Protein AF-A0A453C814-F1 (afdb_monomer)

Secondary structure (DSSP, 8-state):
-HHHHHHHHHH-TTSSSTT--HHHHHHHHHHHHHHHT--S-GGG--STTHHHHHHHHHHS---HHHHHHHHHHHHHHHHHHHHT-SS--HHHHHHHHHHHHHHHT--

Radius of gyration: 20.97 Å; Cα contacts (8 Å, |Δi|>4): 50; chains: 1; bounding box: 52×40×51 Å

Solvent-accessible surface area (backbone atoms only — not comparable to full-atom values): 6349 Å² total; per-residue (Å²): 113,70,67,59,52,50,57,47,47,74,71,42,87,41,45,84,46,90,92,39,42,68,71,26,50,54,51,52,51,52,40,44,52,46,25,72,68,52,85,64,57,65,93,76,49,88,56,77,65,28,58,61,38,38,55,51,56,73,76,42,91,72,52,71,69,58,54,54,50,47,54,54,51,48,50,52,51,51,52,52,55,57,71,68,45,89,68,76,54,65,72,57,54,57,50,50,53,52,52,53,53,53,56,62,73,75,107

Mean predicted aligned error: 9.54 Å

Sequence (107 aa):
GLQVLMRHFATCPKKMAPGGCARCKRMLQLFRLHASVCDRPDRACRVPLCSHFKAKAQTGKADKTWRLLVKKVTRAKVMSSLADRKVVPEVVVMSWTMYNGRVAKLR

Structure (mmCIF, N/CA/C/O backbone):
data_AF-A0A453C814-F1
#
_entry.id   AF-A0A453C814-F1
#
loop_
_atom_site.group_PDB
_atom_site.id
_atom_site.type_symbol
_atom_site.label_atom_id
_atom_site.label_alt_id
_atom_site.label_comp_id
_atom_site.label_asym_id
_atom_site.label_entity_id
_atom_site.label_seq_id
_atom_site.pdbx_PDB_ins_code
_atom_site.Cartn_x
_atom_site.Cartn_y
_atom_site.Cartn_z
_atom_site.occupancy
_atom_site.B_iso_or_equiv
_atom_site.auth_seq_id
_atom_site.auth_comp_id
_atom_site.auth_asym_id
_atom_site.auth_atom_id
_atom_site.pdbx_PDB_model_num
ATOM 1 N N . GLY A 1 1 ? -14.166 -7.942 -5.683 1.00 78.19 1 GLY A N 1
ATOM 2 C CA . GLY A 1 1 ? -12.996 -7.260 -6.286 1.00 78.19 1 GLY A CA 1
ATOM 3 C C . GLY A 1 1 ? -12.532 -6.064 -5.457 1.00 78.19 1 GLY A C 1
ATOM 4 O O . GLY A 1 1 ? -13.227 -5.677 -4.523 1.00 78.19 1 GLY A O 1
ATOM 5 N N . LEU A 1 2 ? -11.378 -5.466 -5.793 1.00 85.31 2 LEU A N 1
ATOM 6 C CA . LEU A 1 2 ? -10.742 -4.361 -5.042 1.00 85.31 2 LEU A CA 1
ATOM 7 C C . LEU A 1 2 ? -11.628 -3.107 -4.914 1.00 85.31 2 LEU A C 1
ATOM 9 O O . LEU A 1 2 ? -11.671 -2.490 -3.853 1.00 85.31 2 LEU A O 1
ATOM 13 N N . GLN A 1 3 ? -12.394 -2.774 -5.955 1.00 89.62 3 GLN A N 1
ATOM 14 C CA . GLN A 1 3 ? -13.307 -1.622 -5.959 1.00 89.62 3 GLN A CA 1
ATOM 15 C C . GLN A 1 3 ? -14.357 -1.689 -4.835 1.00 89.62 3 GLN A C 1
ATOM 17 O O . GLN A 1 3 ? -14.664 -0.680 -4.205 1.00 89.62 3 GLN A O 1
ATOM 22 N N . VAL A 1 4 ? -14.859 -2.887 -4.517 1.00 90.19 4 VAL A N 1
ATOM 23 C CA 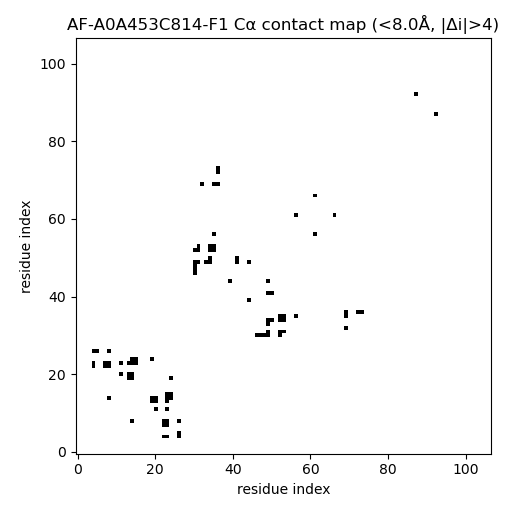. VAL A 1 4 ? -15.809 -3.101 -3.408 1.00 90.19 4 VAL A CA 1
ATOM 24 C C . VAL A 1 4 ? -15.152 -2.794 -2.061 1.00 90.19 4 VAL A C 1
ATOM 26 O O . VAL A 1 4 ? -15.769 -2.206 -1.174 1.00 90.19 4 VAL A O 1
ATOM 29 N N . LEU A 1 5 ? -13.876 -3.161 -1.915 1.00 87.50 5 LEU A N 1
ATOM 30 C CA . LEU A 1 5 ? -13.086 -2.869 -0.724 1.00 87.50 5 LEU A CA 1
ATOM 31 C C . LEU A 1 5 ? -12.886 -1.353 -0.568 1.00 87.50 5 LEU A C 1
ATOM 33 O O . LEU A 1 5 ? -12.982 -0.845 0.546 1.00 87.50 5 LEU A O 1
ATOM 37 N N . MET A 1 6 ? -12.656 -0.637 -1.676 1.00 88.81 6 MET A N 1
ATOM 38 C CA . MET A 1 6 ? -12.494 0.824 -1.697 1.00 88.81 6 MET A CA 1
ATOM 39 C C . MET A 1 6 ? -13.779 1.547 -1.303 1.00 88.81 6 MET A C 1
ATOM 41 O O . MET A 1 6 ? -13.742 2.387 -0.407 1.00 88.81 6 MET A O 1
ATOM 45 N N . ARG A 1 7 ? -14.919 1.176 -1.900 1.00 92.38 7 ARG A N 1
ATOM 46 C CA . ARG A 1 7 ? -16.227 1.754 -1.548 1.00 92.38 7 ARG A CA 1
ATOM 47 C C . ARG A 1 7 ? -16.549 1.551 -0.069 1.00 92.38 7 ARG A C 1
ATOM 49 O O . ARG A 1 7 ? -16.918 2.498 0.613 1.00 92.38 7 ARG A O 1
ATOM 56 N N . HIS A 1 8 ? -16.328 0.341 0.446 1.00 93.50 8 HIS A N 1
ATOM 57 C CA . HIS A 1 8 ? -16.520 0.061 1.867 1.00 93.50 8 HIS A CA 1
ATOM 58 C C . HIS A 1 8 ? -15.572 0.875 2.758 1.00 93.50 8 HIS A C 1
ATOM 60 O O . HIS A 1 8 ? -15.992 1.407 3.778 1.00 93.50 8 HIS A O 1
ATOM 66 N N . PHE A 1 9 ? -14.292 0.978 2.395 1.00 91.88 9 PHE A N 1
ATOM 67 C CA . PHE A 1 9 ? -13.320 1.741 3.176 1.00 91.88 9 PHE A CA 1
ATOM 68 C C . PHE A 1 9 ? -13.666 3.237 3.238 1.00 91.88 9 PHE A C 1
ATOM 70 O O . PHE A 1 9 ? -13.440 3.868 4.268 1.00 91.88 9 PHE A O 1
ATOM 77 N N . ALA A 1 10 ? -14.249 3.798 2.175 1.00 90.62 10 ALA A N 1
ATOM 78 C CA . ALA A 1 10 ? -14.694 5.189 2.157 1.00 90.62 10 ALA A CA 1
ATOM 79 C C . ALA A 1 10 ? -15.799 5.449 3.196 1.00 90.62 10 ALA A C 1
ATOM 81 O O . ALA A 1 10 ? -15.693 6.402 3.971 1.00 90.62 10 ALA A O 1
ATOM 82 N N . THR A 1 11 ? -16.798 4.565 3.271 1.00 93.56 11 THR A N 1
ATOM 83 C CA . THR A 1 11 ? -18.006 4.765 4.091 1.00 93.56 11 THR A CA 1
ATOM 84 C C . THR A 1 11 ? -17.955 4.115 5.474 1.00 93.56 11 THR A C 1
ATOM 86 O O . THR A 1 11 ? -18.765 4.449 6.332 1.00 93.56 11 THR A O 1
ATOM 89 N N . CYS A 1 12 ? -17.015 3.201 5.744 1.00 93.38 12 CYS A N 1
ATOM 90 C CA . CYS A 1 12 ? -16.978 2.485 7.018 1.00 93.38 12 CYS A CA 1
ATOM 91 C C . CYS A 1 12 ? -16.513 3.398 8.173 1.00 93.38 12 CYS A C 1
ATOM 93 O O . CYS A 1 12 ? -15.370 3.870 8.154 1.00 93.38 12 CYS A O 1
ATOM 95 N N . PRO A 1 13 ? -17.329 3.583 9.229 1.00 88.19 13 PRO A N 1
ATOM 96 C CA . PRO A 1 13 ? -16.953 4.414 10.375 1.00 88.19 13 PRO A CA 1
ATOM 97 C C . PRO A 1 13 ? -15.873 3.743 11.236 1.00 88.19 13 PRO A C 1
ATOM 99 O O . PRO A 1 13 ? -15.008 4.400 11.804 1.00 88.19 13 PRO A O 1
ATOM 102 N N . LYS A 1 14 ? -15.839 2.405 11.262 1.00 90.19 14 LYS A N 1
ATOM 103 C CA . LYS A 1 14 ? -14.889 1.605 12.055 1.00 90.19 14 LYS A CA 1
ATOM 104 C C . LYS A 1 14 ? -13.563 1.338 11.326 1.00 90.19 14 LYS A C 1
ATOM 106 O O . LYS A 1 14 ? -12.895 0.344 11.614 1.00 90.19 14 LYS A O 1
ATOM 111 N N . LYS A 1 15 ? -13.182 2.165 10.341 1.00 89.12 15 LYS A N 1
ATOM 112 C CA . LYS A 1 15 ? -12.032 1.893 9.454 1.00 89.12 15 LYS A CA 1
ATOM 113 C C . LYS A 1 15 ? -10.658 2.029 10.112 1.00 89.12 15 LYS A C 1
ATOM 115 O O . LYS A 1 15 ? -9.730 1.364 9.664 1.00 89.12 15 LYS A O 1
ATOM 120 N N . MET A 1 16 ? -10.532 2.845 11.159 1.00 82.56 16 MET A N 1
ATOM 121 C CA . MET A 1 16 ? -9.271 3.093 11.884 1.00 82.56 16 MET A CA 1
ATOM 122 C C . MET A 1 16 ? -9.372 2.802 13.393 1.00 82.56 16 MET A C 1
ATOM 124 O O . MET A 1 16 ? -8.426 3.063 14.127 1.00 82.56 16 MET A O 1
ATOM 128 N N . ALA A 1 17 ? -10.497 2.249 13.857 1.00 82.12 17 ALA A N 1
ATOM 129 C CA . ALA A 1 17 ? -10.725 1.972 15.272 1.00 82.12 17 ALA A CA 1
ATOM 130 C C . ALA A 1 17 ? -9.954 0.720 15.760 1.00 82.12 17 ALA A C 1
ATOM 132 O O . ALA A 1 17 ? -9.837 -0.253 15.000 1.00 82.12 17 ALA A O 1
ATOM 133 N N . PRO A 1 18 ? -9.468 0.693 17.018 1.00 71.25 18 PRO A N 1
ATOM 134 C CA . PRO A 1 18 ? -8.990 -0.534 17.658 1.00 71.25 18 PRO A CA 1
ATOM 135 C C . PRO A 1 18 ? -10.149 -1.542 17.759 1.00 71.25 18 PRO A C 1
ATOM 137 O O . PRO A 1 18 ? -11.260 -1.182 18.129 1.00 71.25 18 PRO A O 1
ATOM 140 N N . GLY A 1 19 ? -9.929 -2.787 17.318 1.00 79.12 19 GLY A N 1
ATOM 141 C CA . GLY A 1 19 ? -11.007 -3.780 17.138 1.00 79.12 19 GLY A CA 1
ATOM 142 C C . GLY A 1 19 ? -11.908 -3.547 15.910 1.00 79.12 19 GLY A C 1
ATOM 143 O O . GLY A 1 19 ? -12.950 -4.180 15.776 1.00 79.12 19 GLY A O 1
ATOM 144 N N . GLY A 1 20 ? -11.523 -2.631 15.014 1.00 83.88 20 GLY A N 1
ATOM 145 C CA . GLY A 1 20 ? -12.330 -2.189 13.878 1.00 83.88 20 GLY A CA 1
ATOM 146 C C . GLY A 1 20 ? -12.564 -3.221 12.766 1.00 83.88 20 GLY A C 1
ATOM 147 O O . GLY A 1 20 ? -12.273 -4.411 12.870 1.00 83.88 20 GLY A O 1
ATOM 148 N N . CYS A 1 21 ? -13.104 -2.743 11.643 1.00 93.31 21 CYS A N 1
ATOM 149 C CA . CYS A 1 21 ? -13.577 -3.602 10.559 1.00 93.31 21 CYS A CA 1
ATOM 150 C C . CYS A 1 21 ? -12.445 -4.402 9.881 1.00 93.31 21 CYS A C 1
ATOM 152 O O . CYS A 1 21 ? -11.501 -3.826 9.331 1.00 93.31 21 CYS A O 1
ATOM 154 N N . ALA A 1 22 ? -12.588 -5.731 9.804 1.00 90.62 22 ALA A N 1
ATOM 155 C CA . ALA A 1 22 ? -11.618 -6.617 9.148 1.00 90.62 22 ALA A CA 1
ATOM 156 C C . ALA A 1 22 ? -11.398 -6.276 7.661 1.00 90.62 22 ALA A C 1
ATOM 158 O O . ALA A 1 22 ? -10.279 -6.367 7.148 1.00 90.62 22 ALA A O 1
ATOM 159 N N . ARG A 1 23 ? -12.456 -5.836 6.965 1.00 90.81 23 ARG A N 1
ATOM 160 C CA . ARG A 1 23 ? -12.396 -5.424 5.556 1.00 90.81 23 ARG A CA 1
ATOM 161 C C . ARG A 1 23 ? -11.539 -4.159 5.386 1.00 90.81 23 ARG A C 1
ATOM 163 O O . ARG A 1 23 ? -10.730 -4.094 4.461 1.00 90.81 23 ARG A O 1
ATOM 170 N N . CYS A 1 24 ? -11.637 -3.217 6.323 1.00 91.88 24 CYS A N 1
ATOM 171 C CA . CYS A 1 24 ? -10.797 -2.019 6.365 1.00 91.88 24 CYS A CA 1
ATOM 172 C C . CYS A 1 24 ? -9.360 -2.328 6.788 1.00 91.88 24 CYS A C 1
ATOM 174 O O . CYS A 1 24 ? -8.430 -1.775 6.211 1.00 91.88 24 CYS A O 1
ATOM 176 N N . LYS A 1 25 ? -9.158 -3.261 7.724 1.00 90.56 25 LYS A N 1
ATOM 177 C CA . LYS A 1 25 ? -7.820 -3.691 8.155 1.00 90.56 25 LYS A CA 1
ATOM 178 C C . LYS A 1 25 ? -7.007 -4.258 6.990 1.00 90.56 25 LYS A C 1
ATOM 180 O O . LYS A 1 25 ? -5.857 -3.869 6.801 1.00 90.56 25 LYS A O 1
ATOM 185 N N . ARG A 1 26 ? -7.630 -5.101 6.157 1.00 90.88 26 ARG A N 1
ATOM 186 C CA . ARG A 1 26 ? -7.014 -5.598 4.915 1.00 90.88 26 ARG A CA 1
ATOM 187 C C . ARG A 1 26 ? -6.683 -4.462 3.946 1.00 90.88 26 ARG A C 1
ATOM 189 O O . ARG A 1 26 ? -5.591 -4.442 3.390 1.00 90.88 26 ARG A O 1
ATOM 196 N N . MET A 1 27 ? -7.579 -3.487 3.787 1.00 91.31 27 MET A N 1
ATOM 197 C CA . MET A 1 27 ? -7.317 -2.326 2.931 1.00 91.31 27 MET A CA 1
ATOM 198 C C . MET A 1 27 ? -6.126 -1.487 3.427 1.00 91.31 27 MET A C 1
ATOM 200 O O . MET A 1 27 ? -5.259 -1.114 2.642 1.00 91.31 27 MET A O 1
ATOM 204 N N . LEU A 1 28 ? -6.029 -1.243 4.737 1.00 90.06 28 LEU A N 1
ATOM 205 C CA . LEU A 1 28 ? -4.896 -0.527 5.331 1.00 90.06 28 LEU A CA 1
ATOM 206 C C . LEU A 1 28 ? -3.570 -1.268 5.114 1.00 90.06 28 LEU A C 1
ATOM 208 O O . LEU A 1 28 ? -2.549 -0.630 4.864 1.00 90.06 28 LEU A O 1
ATOM 212 N N . GLN A 1 29 ? -3.573 -2.605 5.167 1.00 90.31 29 GLN A N 1
ATOM 213 C CA . GLN A 1 29 ? -2.387 -3.399 4.832 1.00 90.31 29 GLN A CA 1
ATOM 214 C C . GLN A 1 29 ? -1.973 -3.226 3.366 1.00 90.31 29 GLN A C 1
ATOM 216 O O . GLN A 1 29 ? -0.779 -3.095 3.096 1.00 90.31 29 GLN A O 1
ATOM 221 N N . LEU A 1 30 ? -2.931 -3.159 2.435 1.00 91.38 30 LEU A N 1
ATOM 222 C CA . LEU A 1 30 ? -2.645 -2.891 1.021 1.00 91.38 30 LEU A CA 1
ATOM 223 C C . LEU A 1 30 ? -2.037 -1.499 0.817 1.00 91.38 30 LEU A C 1
ATOM 225 O O . LEU A 1 30 ? -1.037 -1.376 0.113 1.00 91.38 30 LEU A O 1
ATOM 229 N N . PHE A 1 31 ? -2.575 -0.464 1.470 1.00 91.44 31 PHE A N 1
ATOM 230 C CA . PHE A 1 31 ? -1.992 0.880 1.403 1.00 91.44 31 PHE A CA 1
ATOM 231 C C . PHE A 1 31 ? -0.580 0.929 1.988 1.00 91.44 31 PHE A C 1
ATOM 233 O O . PHE A 1 31 ? 0.314 1.520 1.383 1.00 91.44 31 PHE A O 1
ATOM 240 N N . ARG A 1 32 ? -0.347 0.250 3.119 1.00 91.56 32 ARG A N 1
ATOM 241 C CA . ARG A 1 32 ? 0.988 0.134 3.717 1.00 91.56 32 ARG A CA 1
ATOM 242 C C . ARG A 1 32 ? 1.972 -0.561 2.776 1.00 91.56 32 ARG A C 1
ATOM 244 O O . ARG A 1 32 ? 3.110 -0.109 2.644 1.00 91.56 32 ARG A O 1
ATOM 251 N N . LEU A 1 33 ? 1.546 -1.651 2.132 1.00 91.75 33 LEU A N 1
ATOM 252 C CA . LEU A 1 33 ? 2.367 -2.371 1.163 1.00 91.75 33 LEU A CA 1
ATOM 253 C C . LEU A 1 33 ? 2.714 -1.468 -0.016 1.00 91.75 33 LEU A C 1
ATOM 255 O O . LEU A 1 33 ? 3.890 -1.321 -0.329 1.00 91.75 33 LEU A O 1
ATOM 259 N N . HIS A 1 34 ? 1.706 -0.822 -0.608 1.00 92.69 34 HIS A N 1
ATOM 260 C CA . HIS A 1 34 ? 1.894 0.102 -1.719 1.00 92.69 34 HIS A CA 1
ATOM 261 C C . HI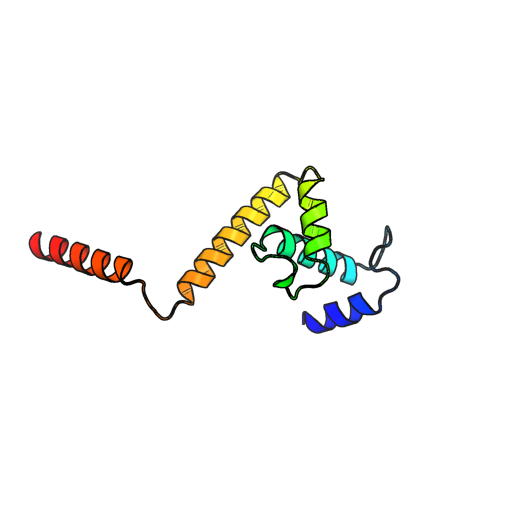S A 1 34 ? 2.899 1.201 -1.370 1.00 92.69 34 HIS A C 1
ATOM 263 O O . HIS A 1 34 ? 3.881 1.362 -2.086 1.00 92.69 34 HIS A O 1
ATOM 269 N N . ALA A 1 35 ? 2.709 1.902 -0.249 1.00 91.38 35 ALA A N 1
ATOM 270 C CA . ALA A 1 35 ? 3.609 2.971 0.180 1.00 91.38 35 ALA A CA 1
ATOM 271 C C . ALA A 1 35 ? 5.057 2.490 0.383 1.00 91.38 35 ALA A C 1
ATOM 273 O O . ALA A 1 35 ? 5.991 3.243 0.126 1.00 91.38 35 ALA A O 1
ATOM 274 N N . SER A 1 36 ? 5.254 1.231 0.792 1.00 90.62 36 SER A N 1
ATOM 275 C CA . SER A 1 36 ? 6.588 0.644 0.992 1.00 90.62 36 SER A CA 1
ATOM 276 C C . SER A 1 36 ? 7.314 0.295 -0.315 1.00 90.62 36 SER A C 1
ATOM 278 O O . SER A 1 36 ? 8.527 0.116 -0.297 1.00 90.62 36 SER A O 1
ATOM 280 N N . VAL A 1 37 ? 6.588 0.166 -1.431 1.00 91.38 37 VAL A N 1
ATOM 281 C CA . VAL A 1 37 ? 7.132 -0.168 -2.764 1.00 91.38 37 VAL A CA 1
ATOM 282 C C . VAL A 1 37 ? 6.900 0.950 -3.790 1.00 91.38 37 VAL A C 1
ATOM 284 O O . VAL A 1 37 ? 7.032 0.728 -4.999 1.00 91.38 37 VAL A O 1
ATOM 287 N N . CYS A 1 38 ? 6.448 2.122 -3.335 1.00 91.19 38 CYS A N 1
ATOM 288 C CA . CYS A 1 38 ? 6.108 3.257 -4.182 1.00 91.19 38 CYS A CA 1
ATOM 289 C C . CYS A 1 38 ? 7.258 4.265 -4.224 1.00 91.19 38 CYS A C 1
ATOM 291 O O . CYS A 1 38 ? 7.484 5.029 -3.282 1.00 91.19 38 CYS A O 1
ATOM 293 N N . ASP A 1 39 ? 7.919 4.309 -5.376 1.00 86.31 39 ASP A N 1
ATOM 294 C CA . ASP A 1 39 ? 9.052 5.203 -5.633 1.00 86.31 39 ASP A CA 1
ATOM 295 C C . ASP A 1 39 ? 8.614 6.547 -6.235 1.00 86.31 39 ASP A C 1
ATOM 297 O O . ASP A 1 39 ? 9.422 7.455 -6.401 1.00 86.31 39 ASP A O 1
ATOM 301 N N . ARG A 1 40 ? 7.320 6.705 -6.556 1.00 85.06 40 ARG A N 1
ATOM 302 C CA . ARG A 1 40 ? 6.798 7.953 -7.126 1.00 85.06 40 ARG A CA 1
ATOM 303 C C . ARG A 1 40 ? 6.809 9.078 -6.081 1.00 85.06 40 ARG A C 1
ATOM 305 O O . ARG A 1 40 ? 6.560 8.808 -4.899 1.00 85.06 40 ARG A O 1
ATOM 312 N N . PRO A 1 41 ? 7.046 10.334 -6.503 1.00 79.00 41 PRO A N 1
ATOM 313 C CA . PRO A 1 41 ? 6.811 11.487 -5.643 1.00 79.00 41 PRO A CA 1
ATOM 314 C C . PRO A 1 41 ? 5.318 11.568 -5.301 1.00 79.00 41 PRO A C 1
ATOM 316 O O . PRO A 1 41 ? 4.471 11.187 -6.111 1.00 79.00 41 PRO A O 1
ATOM 319 N N . ASP A 1 42 ? 4.986 12.060 -4.107 1.00 73.38 42 ASP A N 1
ATOM 320 C CA . ASP A 1 42 ? 3.630 11.949 -3.550 1.00 73.38 42 ASP A CA 1
ATOM 321 C C . ASP A 1 42 ? 2.550 12.554 -4.459 1.00 73.38 42 ASP A C 1
ATOM 323 O O . ASP A 1 42 ? 1.493 11.954 -4.637 1.00 73.38 42 ASP A O 1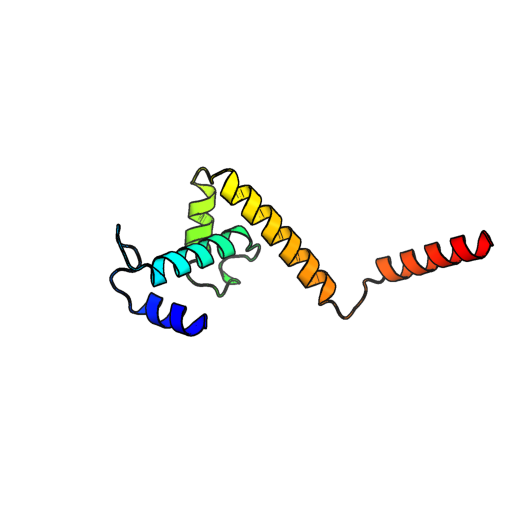
ATOM 327 N N . ARG A 1 43 ? 2.844 13.678 -5.129 1.00 73.44 43 ARG A N 1
ATOM 328 C CA . ARG A 1 43 ? 1.923 14.334 -6.080 1.00 73.44 43 ARG A CA 1
ATOM 329 C C . ARG A 1 43 ? 1.643 13.506 -7.345 1.00 73.44 43 ARG A C 1
ATOM 331 O O . ARG A 1 43 ? 0.626 13.715 -7.993 1.00 73.44 43 ARG A O 1
ATOM 338 N N . ALA A 1 44 ? 2.515 12.558 -7.691 1.00 84.38 44 ALA A N 1
ATOM 339 C CA . ALA A 1 44 ? 2.348 11.668 -8.843 1.00 84.38 44 ALA A CA 1
ATOM 340 C C . ALA A 1 44 ? 1.667 10.333 -8.479 1.00 84.38 44 ALA A C 1
ATOM 342 O O . ALA A 1 44 ? 1.307 9.546 -9.364 1.00 84.38 44 ALA A O 1
ATOM 343 N N . CYS A 1 45 ? 1.505 10.035 -7.186 1.00 88.69 45 CYS A N 1
ATOM 344 C CA . CYS A 1 45 ? 0.846 8.818 -6.737 1.00 88.69 45 CYS A CA 1
ATOM 345 C C . CYS A 1 45 ? -0.660 9.044 -6.553 1.00 88.69 45 CYS A C 1
ATOM 347 O O . CYS A 1 45 ? -1.089 9.804 -5.695 1.00 88.69 45 CYS A O 1
ATOM 349 N N . 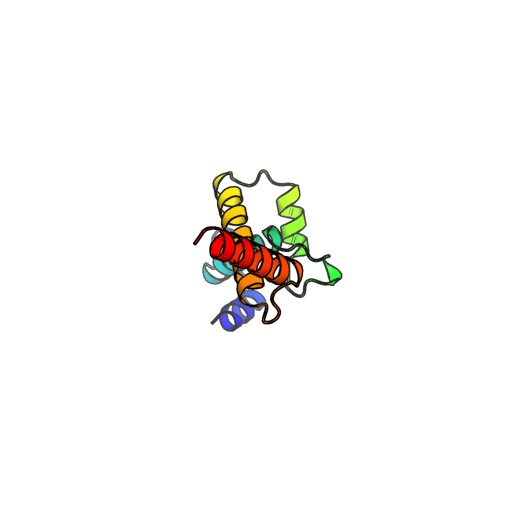ARG A 1 46 ? -1.483 8.323 -7.324 1.00 87.69 46 ARG A N 1
ATOM 350 C CA . ARG A 1 46 ? -2.956 8.392 -7.231 1.00 87.69 46 ARG A CA 1
ATOM 351 C C . ARG A 1 46 ? -3.551 7.525 -6.118 1.00 87.69 46 ARG A C 1
ATOM 353 O O . ARG A 1 46 ? -4.769 7.473 -5.970 1.00 87.69 46 ARG A O 1
ATOM 360 N N . VAL A 1 47 ? -2.724 6.788 -5.376 1.00 87.88 47 VAL A N 1
ATOM 361 C CA . VAL A 1 47 ? -3.212 5.905 -4.314 1.00 87.88 47 VAL A CA 1
ATOM 362 C C . VAL A 1 47 ? -3.460 6.734 -3.053 1.00 87.88 47 VAL A C 1
ATOM 364 O O . VAL A 1 47 ? -2.517 7.336 -2.528 1.00 87.88 47 VAL A O 1
ATOM 367 N N . PRO A 1 48 ? -4.699 6.758 -2.534 1.00 84.12 48 PRO A N 1
ATOM 368 C CA . PRO A 1 48 ? -5.008 7.512 -1.328 1.00 84.12 48 PRO A CA 1
ATOM 369 C C . PRO A 1 48 ? -4.175 6.999 -0.149 1.00 84.12 48 PRO A C 1
ATOM 371 O O . PRO A 1 48 ? -3.874 5.810 -0.052 1.00 84.12 48 PRO A O 1
ATOM 374 N N . LEU A 1 49 ? -3.805 7.908 0.758 1.00 87.75 49 LEU A N 1
ATOM 375 C CA . LEU A 1 49 ? -2.998 7.635 1.957 1.00 87.75 49 LEU A CA 1
ATOM 376 C C . LEU A 1 49 ? -1.555 7.161 1.693 1.00 87.75 49 LEU A C 1
ATOM 378 O O . LEU A 1 49 ? -0.851 6.849 2.653 1.00 87.75 49 LEU A O 1
ATOM 382 N N . CYS A 1 50 ? -1.086 7.134 0.438 1.00 90.69 50 CYS A N 1
ATOM 383 C CA . CYS A 1 50 ? 0.287 6.733 0.117 1.00 90.69 50 CYS A CA 1
ATOM 384 C C . CYS A 1 50 ? 1.320 7.558 0.904 1.00 90.69 50 CYS A C 1
ATOM 386 O O . CYS A 1 50 ? 2.157 6.978 1.596 1.00 90.69 50 CYS A O 1
ATOM 388 N N . SER A 1 51 ? 1.213 8.889 0.872 1.00 89.44 51 SER A N 1
ATOM 389 C CA . SER A 1 51 ? 2.111 9.809 1.589 1.00 89.44 51 SER A CA 1
ATOM 390 C C . SER A 1 51 ? 2.092 9.587 3.105 1.00 89.44 51 SER A C 1
ATOM 392 O O . SER A 1 51 ? 3.141 9.449 3.733 1.00 89.44 51 SER A O 1
ATOM 394 N N . HIS A 1 52 ? 0.901 9.446 3.694 1.00 88.25 52 HIS A N 1
ATOM 395 C CA . HIS A 1 52 ? 0.725 9.190 5.126 1.00 88.25 52 HIS A CA 1
ATOM 396 C C . HIS A 1 52 ? 1.435 7.901 5.574 1.00 88.25 52 HIS A C 1
ATOM 398 O O . HIS A 1 52 ? 2.152 7.881 6.576 1.00 88.25 52 HIS A O 1
ATOM 404 N N . PHE A 1 53 ? 1.278 6.809 4.820 1.00 88.94 53 PHE A N 1
ATOM 405 C CA . PHE A 1 53 ? 1.964 5.555 5.134 1.00 88.94 53 PHE A CA 1
ATOM 406 C C . PHE A 1 53 ? 3.469 5.607 4.857 1.00 88.94 53 PHE A C 1
ATOM 408 O O . PHE A 1 53 ? 4.222 4.955 5.581 1.00 88.94 53 PHE A O 1
ATOM 415 N N . LYS A 1 54 ? 3.914 6.382 3.861 1.00 88.12 54 LYS A N 1
ATOM 416 C CA . LYS A 1 54 ? 5.336 6.586 3.552 1.00 88.12 54 LYS A CA 1
ATOM 417 C C . LYS A 1 54 ? 6.045 7.313 4.696 1.00 88.12 54 LYS A C 1
ATOM 419 O O . LYS A 1 54 ? 7.072 6.831 5.164 1.00 88.12 54 LYS A O 1
ATOM 424 N N . ALA A 1 55 ? 5.437 8.374 5.229 1.00 86.06 55 ALA A N 1
ATOM 425 C CA . ALA A 1 55 ? 5.927 9.073 6.418 1.00 86.06 55 ALA A CA 1
ATOM 426 C C . ALA A 1 55 ? 5.973 8.146 7.648 1.00 86.06 55 ALA A C 1
ATOM 428 O O . ALA A 1 55 ? 6.996 8.040 8.321 1.00 86.06 55 ALA A O 1
ATOM 429 N N . LYS A 1 56 ? 4.901 7.378 7.893 1.00 82.50 56 LYS A N 1
ATOM 430 C CA . LYS A 1 56 ? 4.835 6.420 9.013 1.00 82.50 56 LYS A CA 1
ATOM 431 C C . LYS A 1 56 ? 5.859 5.282 8.909 1.00 82.50 56 LYS A C 1
ATOM 433 O O . LYS A 1 56 ? 6.288 4.738 9.924 1.00 82.50 56 LYS A O 1
ATOM 438 N N . ALA A 1 57 ? 6.239 4.888 7.694 1.00 79.31 57 ALA A N 1
ATOM 439 C CA . ALA A 1 57 ? 7.262 3.871 7.471 1.00 79.31 57 ALA A CA 1
ATOM 440 C C . ALA A 1 57 ? 8.682 4.374 7.783 1.00 79.31 57 ALA A C 1
ATOM 442 O O . ALA A 1 57 ? 9.530 3.557 8.133 1.00 79.31 57 ALA A O 1
ATOM 443 N N . GLN A 1 58 ? 8.932 5.684 7.674 1.00 71.75 58 GLN A N 1
ATOM 444 C CA . GLN A 1 58 ? 10.229 6.295 7.989 1.00 71.75 58 GL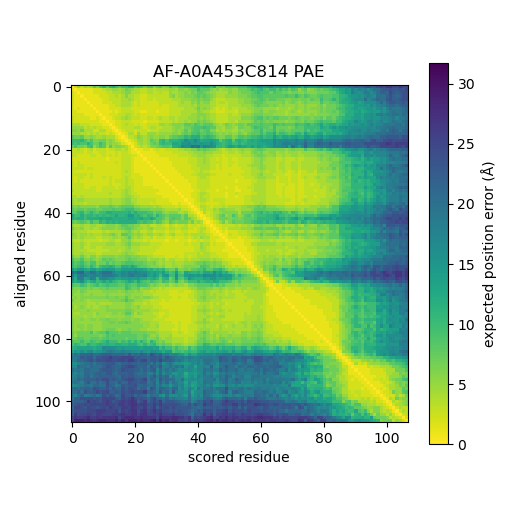N A CA 1
ATOM 445 C C . GLN A 1 58 ? 10.432 6.481 9.496 1.00 71.75 58 GLN A C 1
ATOM 447 O O . GLN A 1 58 ? 11.539 6.295 9.991 1.00 71.75 58 GLN A O 1
ATOM 452 N N . THR A 1 59 ? 9.367 6.798 10.234 1.00 70.38 59 THR A N 1
ATOM 453 C CA . THR A 1 59 ? 9.439 7.054 11.682 1.00 70.38 59 THR A CA 1
ATOM 454 C C . THR A 1 59 ? 9.335 5.788 12.537 1.00 70.38 59 THR A C 1
ATOM 456 O O . THR A 1 59 ? 9.758 5.779 13.690 1.00 70.38 59 THR A O 1
ATOM 459 N N . GLY A 1 60 ? 8.784 4.696 11.998 1.00 65.56 60 GLY A N 1
ATOM 460 C CA . GLY A 1 60 ? 8.615 3.436 12.721 1.00 65.56 60 GLY A CA 1
ATOM 461 C C . GLY A 1 60 ? 9.734 2.422 12.466 1.00 65.56 60 GLY A C 1
ATOM 462 O O . GLY A 1 60 ? 10.123 2.180 11.324 1.00 65.56 60 GLY A O 1
ATOM 463 N N . LYS A 1 61 ? 10.177 1.705 13.512 1.00 65.69 61 LYS A N 1
ATOM 464 C CA . LYS A 1 61 ? 10.953 0.461 13.345 1.00 65.69 61 LYS A CA 1
ATOM 465 C C . LYS A 1 61 ? 10.081 -0.581 12.637 1.00 65.69 61 LYS A C 1
ATOM 467 O O . LYS A 1 61 ? 9.294 -1.289 13.259 1.00 65.69 61 LYS A O 1
ATOM 472 N N . ALA A 1 62 ? 10.192 -0.665 11.313 1.00 71.06 62 ALA A N 1
ATOM 473 C CA . ALA A 1 62 ? 9.514 -1.702 10.548 1.00 71.06 62 ALA A CA 1
ATOM 474 C C . ALA A 1 62 ? 10.089 -3.085 10.904 1.00 71.06 62 ALA A C 1
ATOM 476 O O . ALA A 1 62 ? 11.303 -3.298 10.806 1.00 71.06 62 ALA A O 1
ATOM 477 N N . ASP A 1 63 ? 9.202 -4.005 11.287 1.00 84.56 63 ASP A N 1
ATOM 478 C CA . ASP A 1 63 ? 9.503 -5.411 11.568 1.00 84.56 63 ASP A CA 1
ATOM 479 C C . ASP A 1 63 ? 10.396 -6.038 10.472 1.00 84.56 63 ASP A C 1
ATOM 481 O O . ASP A 1 63 ? 10.242 -5.756 9.276 1.00 84.56 63 ASP A O 1
ATOM 485 N N . LYS A 1 64 ? 11.344 -6.893 10.878 1.00 88.44 64 LYS A N 1
ATOM 486 C CA . LYS A 1 64 ? 12.253 -7.621 9.980 1.00 88.44 64 LYS A CA 1
ATOM 487 C C . LYS A 1 64 ? 11.459 -8.413 8.937 1.00 88.44 64 LYS A C 1
ATOM 489 O O . LYS A 1 64 ? 11.799 -8.364 7.753 1.00 88.44 64 LYS A O 1
ATOM 494 N N . THR A 1 65 ? 10.361 -9.051 9.347 1.00 90.06 65 THR A N 1
ATOM 495 C CA . THR A 1 65 ? 9.476 -9.820 8.458 1.00 90.06 65 THR A CA 1
ATOM 496 C C . THR A 1 65 ? 8.844 -8.931 7.389 1.00 90.06 65 THR A C 1
ATOM 498 O O . THR A 1 65 ? 8.881 -9.257 6.201 1.00 90.06 65 THR A O 1
ATOM 501 N N . TRP A 1 66 ? 8.338 -7.753 7.780 1.00 89.25 66 TRP A N 1
ATOM 502 C CA . TRP A 1 66 ? 7.781 -6.771 6.842 1.00 89.25 66 TRP A CA 1
ATOM 503 C C . TRP A 1 66 ? 8.821 -6.313 5.817 1.00 89.25 66 TRP A C 1
ATOM 505 O O . TRP A 1 66 ? 8.541 -6.245 4.622 1.00 89.25 66 TRP A O 1
ATOM 515 N N . ARG A 1 67 ? 10.052 -6.050 6.262 1.00 88.94 67 ARG A N 1
ATOM 516 C CA . ARG A 1 67 ? 11.148 -5.620 5.384 1.00 88.94 67 ARG A CA 1
ATOM 517 C C . ARG A 1 67 ? 11.512 -6.683 4.347 1.00 88.94 67 ARG A C 1
ATOM 519 O O . ARG A 1 67 ? 11.769 -6.345 3.193 1.00 88.94 67 ARG A O 1
ATOM 526 N N . LEU A 1 68 ? 11.520 -7.959 4.740 1.00 92.88 68 LEU A N 1
ATOM 527 C CA . LEU A 1 68 ? 11.743 -9.077 3.819 1.00 92.88 68 LEU A CA 1
ATOM 528 C C . LEU A 1 68 ? 10.610 -9.207 2.799 1.00 92.88 68 LEU A C 1
ATOM 530 O O . LEU A 1 68 ? 10.884 -9.390 1.612 1.00 92.88 68 LEU A O 1
ATOM 534 N N . LEU A 1 69 ? 9.358 -9.061 3.237 1.00 91.75 69 LEU A N 1
ATOM 535 C CA . LEU A 1 69 ? 8.200 -9.064 2.346 1.00 91.75 69 LEU A CA 1
ATOM 536 C C . LEU A 1 69 ? 8.308 -7.951 1.300 1.00 91.75 69 LEU A C 1
ATOM 538 O O . LEU A 1 69 ? 8.204 -8.230 0.108 1.00 91.75 69 LEU A O 1
ATOM 542 N N . VAL A 1 70 ? 8.600 -6.719 1.725 1.00 91.75 70 VAL A N 1
ATOM 543 C CA . VAL A 1 70 ? 8.776 -5.576 0.816 1.00 91.75 70 VAL A CA 1
ATOM 544 C C . VAL A 1 70 ? 9.881 -5.860 -0.202 1.00 91.75 70 VAL A C 1
ATOM 546 O O . VAL A 1 70 ? 9.647 -5.710 -1.395 1.00 91.75 70 VAL A O 1
ATOM 549 N N . LYS A 1 71 ? 11.044 -6.376 0.224 1.00 92.81 71 LYS A N 1
ATOM 550 C CA . LYS A 1 71 ? 12.132 -6.755 -0.698 1.00 92.81 71 LYS A CA 1
ATOM 551 C C . LYS A 1 71 ? 11.685 -7.775 -1.751 1.00 92.81 71 LYS A C 1
ATOM 553 O O . LYS A 1 71 ? 12.009 -7.611 -2.926 1.00 92.81 71 LYS A O 1
ATOM 558 N N . LYS A 1 72 ? 10.952 -8.821 -1.352 1.00 95.12 72 LYS A N 1
ATOM 559 C CA . LYS A 1 72 ? 10.445 -9.848 -2.281 1.00 95.12 72 LYS A CA 1
ATOM 560 C C . LYS A 1 72 ? 9.447 -9.259 -3.278 1.00 95.12 72 LYS A C 1
ATOM 562 O O . LYS A 1 72 ? 9.571 -9.504 -4.475 1.00 95.12 72 LYS A O 1
ATOM 567 N N . VAL A 1 73 ? 8.509 -8.443 -2.799 1.00 94.19 73 VAL A N 1
ATOM 568 C CA . VAL A 1 73 ? 7.496 -7.797 -3.646 1.00 94.19 73 VAL A CA 1
ATOM 569 C C . VAL A 1 73 ? 8.139 -6.811 -4.620 1.00 94.19 73 VAL A C 1
ATOM 571 O O . VAL A 1 73 ? 7.785 -6.813 -5.795 1.00 94.19 73 VAL A O 1
ATOM 574 N N . THR A 1 74 ? 9.125 -6.021 -4.187 1.00 93.25 74 THR A N 1
ATOM 575 C CA . THR A 1 74 ? 9.860 -5.110 -5.076 1.00 93.25 74 THR A CA 1
ATOM 576 C C . THR A 1 74 ? 10.593 -5.870 -6.179 1.00 93.25 74 THR A C 1
ATOM 578 O O . THR A 1 74 ? 10.487 -5.491 -7.342 1.00 93.25 74 THR A O 1
ATOM 581 N N . ARG A 1 75 ? 11.279 -6.976 -5.854 1.00 93.31 75 ARG A N 1
ATOM 582 C CA . ARG A 1 75 ? 11.925 -7.830 -6.868 1.00 93.31 75 ARG A CA 1
ATOM 583 C C . ARG A 1 75 ? 10.909 -8.362 -7.879 1.00 93.31 75 ARG A C 1
ATOM 585 O O . ARG A 1 75 ? 11.114 -8.204 -9.077 1.00 93.31 75 ARG A O 1
ATOM 592 N N . ALA A 1 76 ? 9.795 -8.923 -7.407 1.00 93.44 76 ALA A N 1
ATOM 593 C CA . ALA A 1 76 ? 8.735 -9.430 -8.278 1.00 93.44 76 ALA A CA 1
ATOM 594 C C . ALA A 1 76 ? 8.141 -8.330 -9.177 1.00 93.44 76 ALA A C 1
ATOM 596 O O . ALA A 1 76 ? 7.939 -8.553 -10.367 1.00 93.44 76 ALA A O 1
ATOM 597 N N . LYS A 1 77 ? 7.929 -7.122 -8.637 1.00 89.88 77 LYS A N 1
ATOM 598 C CA . LYS A 1 77 ? 7.454 -5.948 -9.386 1.00 89.88 77 LYS A CA 1
ATOM 599 C C . LYS A 1 77 ? 8.409 -5.572 -10.523 1.00 89.88 77 LYS A C 1
ATOM 601 O O . LYS A 1 77 ? 7.949 -5.324 -11.633 1.00 89.88 77 LYS A O 1
ATOM 606 N N . VAL A 1 78 ? 9.719 -5.541 -10.263 1.00 90.44 78 VAL A N 1
ATOM 607 C CA . VAL A 1 78 ? 10.731 -5.245 -11.292 1.00 90.44 78 VAL A CA 1
ATOM 608 C C . VAL A 1 78 ? 10.732 -6.328 -12.367 1.00 90.44 78 VAL A C 1
ATOM 610 O O . VAL A 1 78 ? 10.638 -5.999 -13.543 1.00 90.44 78 VAL A O 1
ATOM 613 N N . MET A 1 79 ? 10.758 -7.605 -11.978 1.00 91.00 79 MET A N 1
ATOM 614 C CA . MET A 1 79 ? 10.742 -8.72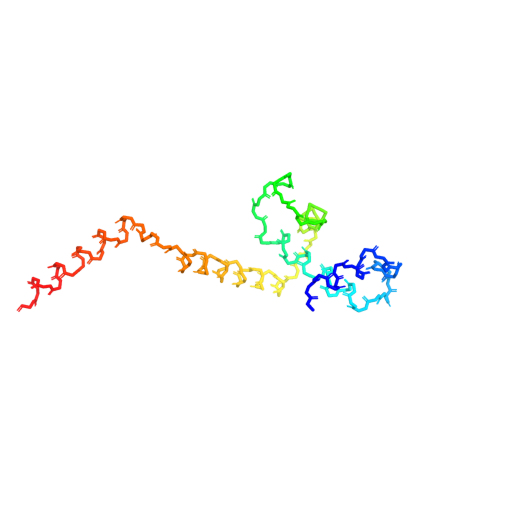2 -12.930 1.00 91.00 79 MET A CA 1
ATOM 615 C C . MET A 1 79 ? 9.485 -8.720 -13.804 1.00 91.00 79 MET A C 1
ATOM 617 O O . MET A 1 79 ? 9.587 -8.864 -15.016 1.00 91.00 79 MET A O 1
ATOM 621 N N . SER A 1 80 ? 8.311 -8.486 -13.212 1.00 89.69 80 SER A N 1
ATOM 622 C CA . SER A 1 80 ? 7.056 -8.359 -13.958 1.00 89.69 80 SER A CA 1
ATOM 623 C C . SER A 1 80 ? 7.094 -7.175 -14.922 1.00 89.69 80 SER A C 1
ATOM 625 O O . SER A 1 80 ? 6.664 -7.313 -16.061 1.00 89.69 80 SER A O 1
ATOM 627 N N . SER A 1 81 ? 7.649 -6.034 -14.503 1.00 86.56 81 SER A N 1
ATOM 628 C CA . SER A 1 81 ? 7.796 -4.871 -15.380 1.00 86.56 81 SER A CA 1
ATOM 629 C C . SER A 1 81 ? 8.760 -5.127 -16.537 1.00 86.56 81 SER A C 1
ATOM 631 O O . SER A 1 81 ? 8.528 -4.610 -17.621 1.00 86.56 81 SER A O 1
ATOM 633 N N . LEU A 1 82 ? 9.829 -5.899 -16.322 1.00 85.56 82 LEU A N 1
ATOM 634 C CA . LEU A 1 82 ? 10.751 -6.301 -17.384 1.00 85.56 82 LEU A CA 1
ATOM 635 C C . LEU A 1 82 ? 10.101 -7.292 -18.352 1.00 85.56 82 LEU A C 1
ATOM 637 O O . LEU A 1 82 ? 10.284 -7.144 -19.553 1.00 85.56 82 LEU A O 1
ATOM 641 N N . ALA A 1 83 ? 9.325 -8.253 -17.846 1.00 85.62 83 ALA A N 1
ATOM 642 C CA . ALA A 1 83 ? 8.615 -9.222 -18.679 1.00 85.62 83 ALA A CA 1
ATOM 643 C C . ALA A 1 83 ? 7.543 -8.569 -19.569 1.00 85.62 83 ALA A C 1
ATOM 645 O O . ALA A 1 83 ? 7.303 -9.031 -20.677 1.00 85.62 83 ALA A O 1
ATOM 646 N N . ASP A 1 84 ? 6.921 -7.483 -19.102 1.00 81.56 84 ASP A N 1
ATOM 647 C CA . ASP A 1 84 ? 5.905 -6.736 -19.857 1.00 81.56 84 ASP A CA 1
ATOM 648 C C . ASP A 1 84 ? 6.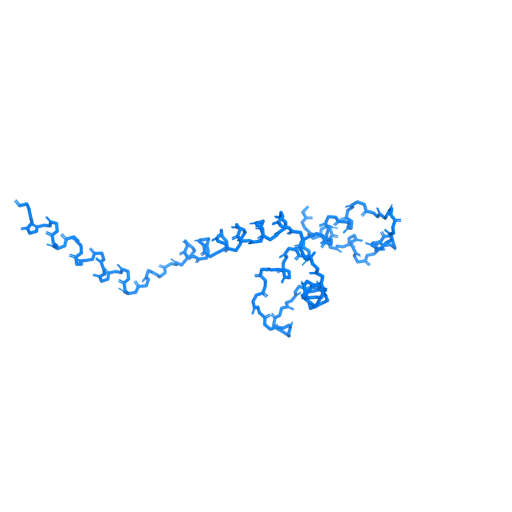507 -5.817 -20.942 1.00 81.56 84 ASP A C 1
ATOM 650 O O . ASP A 1 84 ? 5.799 -5.314 -21.819 1.00 81.56 84 ASP A O 1
ATOM 654 N N . ARG A 1 85 ? 7.831 -5.588 -20.929 1.00 77.88 85 ARG A N 1
ATOM 655 C CA . ARG A 1 85 ? 8.489 -4.790 -21.971 1.00 77.88 85 ARG A CA 1
ATOM 656 C C . ARG A 1 85 ? 8.458 -5.546 -23.296 1.00 7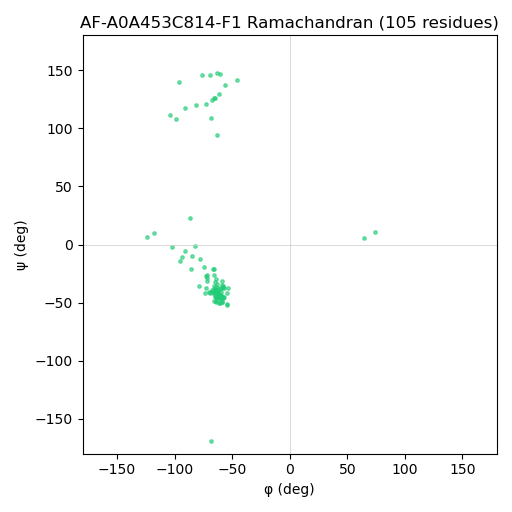7.88 85 ARG A C 1
ATOM 658 O O . ARG A 1 85 ? 9.216 -6.482 -23.511 1.00 77.88 85 ARG A O 1
ATOM 665 N N . LYS A 1 86 ? 7.641 -5.048 -24.226 1.00 66.94 86 LYS A N 1
ATOM 666 C CA . LYS A 1 86 ? 7.618 -5.495 -25.630 1.00 66.94 86 LYS A CA 1
ATOM 667 C C . LYS A 1 86 ? 8.908 -5.170 -26.392 1.00 66.94 86 LYS A C 1
ATOM 669 O O . LYS A 1 86 ? 9.181 -5.784 -27.414 1.00 66.94 86 LYS A O 1
ATOM 674 N N . VAL A 1 87 ? 9.686 -4.200 -25.908 1.00 70.06 87 VAL A N 1
ATOM 675 C CA . VAL A 1 87 ? 10.964 -3.792 -26.500 1.00 70.06 87 VAL A CA 1
ATOM 676 C C . VAL A 1 87 ? 12.093 -4.357 -25.649 1.00 70.06 87 VAL A C 1
ATOM 678 O O . VAL A 1 87 ? 12.295 -3.938 -24.505 1.00 70.06 87 VAL A O 1
ATOM 681 N N . VAL A 1 88 ? 12.821 -5.317 -26.216 1.00 73.00 88 VAL A N 1
ATOM 682 C CA . VAL A 1 88 ? 14.062 -5.828 -25.632 1.00 73.00 88 VAL A CA 1
ATOM 683 C C . VAL A 1 88 ? 15.095 -4.699 -25.692 1.00 73.00 88 VAL A C 1
ATOM 685 O O . VAL A 1 88 ? 15.324 -4.164 -26.776 1.00 73.00 88 VAL A O 1
ATOM 688 N N . PRO A 1 89 ? 15.706 -4.294 -24.563 1.00 78.88 89 PRO A N 1
ATOM 689 C CA . PRO A 1 89 ? 16.728 -3.257 -24.581 1.00 78.88 89 PRO A CA 1
ATOM 690 C C . PRO A 1 89 ? 17.865 -3.629 -25.537 1.00 78.88 89 PRO A C 1
ATOM 692 O O . PRO A 1 89 ? 18.331 -4.766 -25.522 1.00 78.88 89 PRO A O 1
ATOM 695 N N . GLU A 1 90 ? 18.342 -2.669 -26.324 1.00 77.25 90 GLU A N 1
ATOM 696 C CA . GLU A 1 90 ? 19.377 -2.878 -27.347 1.00 77.25 90 GLU A CA 1
ATOM 697 C C . GLU A 1 90 ? 20.641 -3.540 -26.775 1.00 77.25 90 GLU A C 1
ATOM 699 O O . GLU A 1 90 ? 21.190 -4.464 -27.367 1.00 77.25 90 GLU A O 1
ATOM 704 N N . VAL A 1 91 ? 21.022 -3.179 -25.544 1.00 79.00 91 VAL A N 1
ATOM 705 C CA . VAL A 1 91 ? 22.127 -3.811 -24.804 1.00 79.00 91 VAL A CA 1
ATOM 706 C C . VAL A 1 91 ? 21.942 -5.322 -24.603 1.00 79.00 91 VAL A C 1
ATOM 708 O O . VAL A 1 91 ? 22.911 -6.081 -24.648 1.00 79.00 91 VAL A O 1
ATOM 711 N N . VAL A 1 92 ? 20.704 -5.781 -24.404 1.00 81.75 92 VAL A N 1
ATOM 712 C CA . VAL A 1 92 ? 20.382 -7.207 -24.266 1.00 81.75 92 VAL A CA 1
ATOM 713 C C . VAL A 1 92 ? 20.475 -7.889 -25.627 1.00 81.75 92 VAL A C 1
ATOM 715 O O . VAL A 1 92 ? 21.063 -8.964 -25.711 1.00 81.75 92 VAL A O 1
ATOM 718 N N . VAL A 1 93 ? 19.986 -7.247 -26.694 1.00 81.81 93 VAL A N 1
ATOM 719 C CA . VAL A 1 93 ? 20.105 -7.752 -28.073 1.00 81.81 93 VAL A CA 1
ATOM 720 C C . VAL A 1 93 ? 21.577 -7.893 -28.475 1.00 81.81 93 VAL A C 1
ATOM 722 O O . VAL A 1 93 ? 21.988 -8.975 -28.888 1.00 81.81 93 VAL A O 1
ATOM 725 N N . MET A 1 94 ? 22.392 -6.852 -28.271 1.00 81.88 94 MET A N 1
ATOM 726 C CA . MET A 1 94 ? 23.832 -6.865 -28.564 1.00 81.88 94 MET A CA 1
ATOM 727 C C . MET A 1 94 ? 24.587 -7.930 -27.759 1.00 81.88 94 MET A C 1
ATOM 729 O O . MET A 1 94 ? 25.495 -8.583 -28.270 1.00 81.88 94 MET A O 1
ATOM 733 N N . SER A 1 95 ? 24.219 -8.134 -26.494 1.00 85.75 95 SER A N 1
ATOM 734 C CA . SER A 1 95 ? 24.840 -9.177 -25.670 1.00 85.75 95 SER A CA 1
ATOM 735 C C . SER A 1 95 ? 24.492 -10.579 -26.177 1.00 85.75 95 SER A C 1
ATOM 737 O O . SER A 1 95 ? 25.351 -11.461 -26.202 1.00 85.75 95 SER A O 1
ATOM 739 N N . TRP A 1 96 ? 23.247 -10.782 -26.618 1.00 82.69 96 TRP A N 1
ATOM 740 C CA . TRP A 1 96 ? 22.775 -12.060 -27.149 1.00 82.69 96 TRP A CA 1
ATOM 741 C C . TRP A 1 96 ? 23.431 -12.401 -28.495 1.00 82.69 96 TRP A C 1
ATOM 743 O O . TRP A 1 96 ? 23.869 -13.535 -28.696 1.00 82.69 96 TRP A O 1
ATOM 753 N N . THR A 1 97 ? 23.591 -11.416 -29.387 1.00 84.88 97 THR A N 1
ATOM 754 C CA . THR A 1 97 ? 24.292 -11.602 -30.669 1.00 84.88 97 THR A CA 1
ATOM 755 C C . THR A 1 97 ? 25.777 -11.912 -30.470 1.00 84.88 97 THR A C 1
ATOM 757 O O . THR A 1 97 ? 26.296 -12.824 -31.115 1.00 84.88 97 THR A O 1
ATOM 760 N N . MET A 1 98 ? 26.458 -11.243 -29.531 1.00 81.12 98 MET A N 1
ATOM 761 C CA . MET A 1 98 ? 27.856 -11.553 -29.204 1.00 81.12 98 MET A CA 1
ATOM 762 C C . MET A 1 98 ? 28.036 -12.946 -28.593 1.00 81.12 98 MET A C 1
ATOM 764 O O . MET A 1 98 ? 29.012 -13.627 -28.912 1.00 81.12 98 MET A O 1
ATOM 768 N N . TYR A 1 99 ? 27.135 -13.368 -27.703 1.00 78.38 99 TYR A N 1
ATOM 769 C CA . TYR A 1 99 ? 27.195 -14.694 -27.088 1.00 78.38 99 TYR A CA 1
ATOM 770 C C . TYR A 1 99 ? 27.014 -15.797 -28.139 1.00 78.38 99 TYR A C 1
ATOM 772 O O . TYR A 1 99 ? 27.865 -16.678 -28.251 1.00 78.38 99 TYR A O 1
ATOM 780 N N . ASN A 1 100 ? 25.979 -15.696 -28.979 1.00 79.94 100 ASN A N 1
ATOM 781 C CA . ASN A 1 100 ? 25.723 -16.675 -30.038 1.00 79.94 100 ASN A CA 1
ATOM 782 C C . ASN A 1 100 ? 26.841 -16.704 -31.090 1.00 79.94 100 ASN A C 1
ATOM 784 O O . ASN A 1 100 ? 27.218 -17.782 -31.543 1.00 79.94 100 ASN A O 1
ATOM 788 N N . GLY A 1 101 ? 27.431 -15.552 -31.427 1.00 76.25 101 GLY A N 1
ATOM 789 C CA . GLY A 1 101 ? 28.587 -15.488 -32.325 1.00 76.25 101 GLY A CA 1
ATOM 790 C C . GLY A 1 101 ? 29.831 -16.188 -31.763 1.00 76.25 101 GLY A C 1
ATOM 791 O O . GLY A 1 101 ? 30.542 -16.863 -32.503 1.00 76.25 101 GLY A O 1
ATOM 792 N N . ARG A 1 102 ? 30.086 -16.090 -30.448 1.00 70.19 102 ARG A N 1
ATOM 793 C CA . ARG A 1 102 ? 31.188 -16.821 -29.792 1.00 70.19 102 ARG A CA 1
ATOM 794 C C . ARG A 1 102 ? 30.933 -18.322 -29.731 1.00 70.19 102 ARG A C 1
ATOM 796 O O . ARG A 1 102 ? 31.851 -19.091 -29.981 1.00 70.19 102 ARG A O 1
ATOM 803 N N . VAL A 1 103 ? 29.702 -18.733 -29.427 1.00 63.84 103 VAL A N 1
ATOM 804 C CA . VAL A 1 103 ? 29.313 -20.152 -29.397 1.00 63.84 103 VAL A CA 1
ATOM 805 C C . VAL A 1 103 ? 29.419 -20.781 -30.790 1.00 63.84 103 VAL A C 1
ATOM 807 O O . VAL A 1 103 ? 29.924 -21.891 -30.913 1.00 63.84 103 VAL A O 1
ATOM 810 N N . ALA A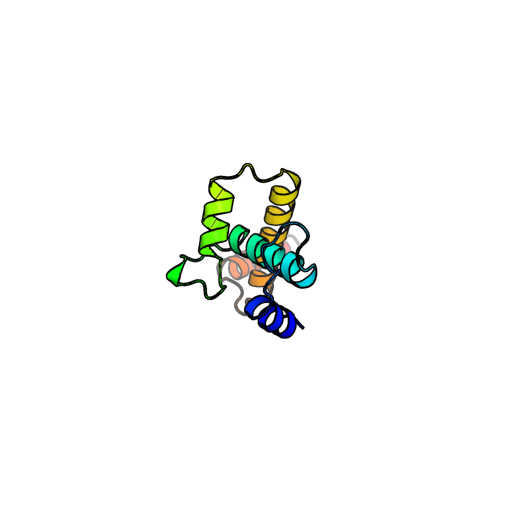 1 104 ? 29.025 -20.061 -31.844 1.00 60.62 104 ALA A N 1
ATOM 811 C CA . ALA A 1 104 ? 29.171 -20.518 -33.226 1.00 60.62 104 ALA A CA 1
ATOM 812 C C . ALA A 1 104 ? 30.637 -20.643 -33.678 1.00 60.62 104 ALA A C 1
ATOM 814 O O . ALA A 1 104 ? 30.926 -21.440 -34.556 1.00 60.62 104 ALA A O 1
ATOM 815 N N . LYS A 1 105 ? 31.558 -19.878 -33.076 1.00 59.84 105 LYS A N 1
ATOM 816 C CA . LYS A 1 105 ? 33.001 -19.916 -33.374 1.00 59.84 105 LYS A CA 1
ATOM 817 C C . LYS A 1 105 ? 33.764 -21.005 -32.600 1.00 59.84 105 LYS A C 1
ATOM 819 O O . LYS A 1 105 ? 34.942 -21.218 -32.859 1.00 59.84 105 LYS A O 1
ATOM 824 N N . LEU A 1 106 ? 33.111 -21.641 -31.625 1.00 56.06 106 LEU A N 1
ATOM 825 C CA . LEU A 1 106 ? 33.647 -22.730 -30.795 1.00 56.06 106 LEU A CA 1
ATOM 826 C C . LEU A 1 106 ? 33.136 -24.121 -31.222 1.00 56.06 106 LEU A C 1
ATOM 828 O O . LEU A 1 106 ? 33.518 -25.115 -30.608 1.00 56.06 106 LEU A O 1
ATOM 832 N N . ARG A 1 107 ? 32.263 -24.183 -32.232 1.00 50.91 107 ARG A N 1
ATOM 833 C CA . ARG A 1 107 ? 31.840 -25.402 -32.934 1.00 50.91 107 ARG A CA 1
ATOM 834 C C . ARG A 1 107 ? 32.564 -25.496 -34.267 1.00 50.91 107 ARG A C 1
ATOM 836 O O . ARG A 1 107 ? 32.794 -26.647 -34.686 1.00 50.91 107 ARG A O 1
#

pLDDT: mean 84.29, std 9.18, range [50.91, 95.12]

Foldseek 3Di:
DVVVLVVCCVPAPQLPPDVGDPSSVVVVVVLLLCLLLPPDDPVPDPDPCSVVSVVVVVPDPDDPVSVVVSVVVNVVVVVVVQVPDPDDPVVNVVVVVVVVVVVVVVD

InterPro domains:
  IPR000197 Zinc finger, TAZ-type [PF02135] (2-50)
  IPR035898 TAZ domain superfamily [G3DSA:1.20.1020.10] (1-85)
  IPR035898 TAZ domain superfamily [SSF57933] (2-54)
  IPR044513 BTB/POZ and TAZ domain-containing protein 1/2/3/4/5 [PTHR46287] (1-88)

Organism: Aegilops tauschii subsp. strangulata (NCBI:txid200361)